Protein AF-A0A142XFF3-F1 (afdb_monomer)

Structure (mmCIF, N/CA/C/O backbone):
data_AF-A0A142XFF3-F1
#
_entry.id   AF-A0A142XFF3-F1
#
loop_
_atom_site.group_PDB
_atom_site.id
_atom_site.type_symbol
_atom_site.label_atom_id
_atom_site.label_alt_id
_atom_site.label_comp_id
_atom_site.label_asym_id
_atom_site.label_entity_id
_atom_site.label_seq_id
_atom_site.pdbx_PDB_ins_code
_atom_site.Cartn_x
_atom_site.Cartn_y
_atom_site.Cartn_z
_atom_site.occupancy
_atom_site.B_iso_or_equiv
_atom_site.auth_seq_id
_atom_site.auth_comp_id
_atom_site.auth_asym_id
_atom_site.auth_atom_id
_atom_site.pdbx_PDB_model_num
ATOM 1 N N . MET A 1 1 ? 4.074 -1.044 12.695 1.00 82.69 1 MET A N 1
ATOM 2 C CA . MET A 1 1 ? 2.627 -1.171 12.956 1.00 82.69 1 MET A CA 1
ATOM 3 C C . MET A 1 1 ? 2.409 -2.423 13.801 1.00 82.69 1 MET A C 1
ATOM 5 O O . MET A 1 1 ? 3.009 -3.440 13.445 1.00 82.69 1 MET A O 1
ATOM 9 N N . PRO A 1 2 ? 1.667 -2.367 14.925 1.00 87.50 2 PRO A N 1
ATOM 10 C CA . PRO A 1 2 ? 1.251 -3.560 15.674 1.00 87.50 2 PRO A CA 1
ATOM 11 C C . PRO A 1 2 ? 0.670 -4.659 14.773 1.00 87.50 2 PRO A C 1
ATOM 13 O O . PRO A 1 2 ? 0.056 -4.364 13.747 1.00 87.50 2 PRO A O 1
ATOM 16 N N . ASN A 1 3 ? 0.890 -5.931 15.128 1.00 82.69 3 ASN A N 1
ATOM 17 C CA . ASN A 1 3 ? 0.418 -7.096 14.361 1.00 82.69 3 ASN A CA 1
ATOM 18 C C . ASN A 1 3 ? 0.765 -7.035 12.862 1.00 82.69 3 ASN A C 1
ATOM 20 O O . ASN A 1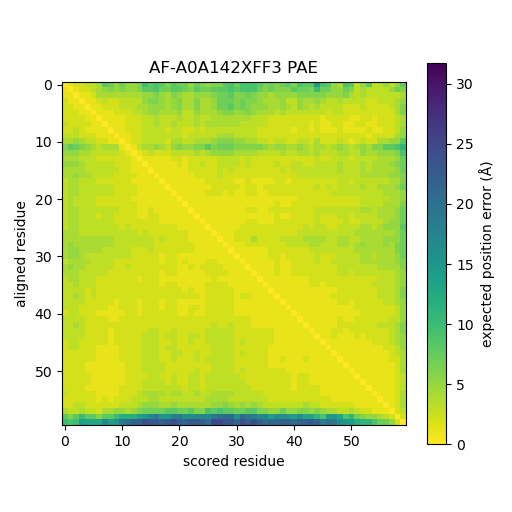 3 ? -0.027 -7.447 12.025 1.00 82.69 3 ASN A O 1
ATOM 24 N N . GLY A 1 4 ? 1.910 -6.449 12.499 1.00 85.06 4 GLY A N 1
ATOM 25 C CA . GLY A 1 4 ? 2.323 -6.304 11.099 1.00 85.06 4 GLY A CA 1
ATOM 26 C C . GLY A 1 4 ? 1.474 -5.335 10.266 1.00 85.06 4 GLY A C 1
ATOM 27 O O . GLY A 1 4 ? 1.687 -5.244 9.064 1.00 85.06 4 GLY A O 1
ATOM 28 N N . GLY A 1 5 ? 0.542 -4.592 10.874 1.00 87.62 5 GLY A N 1
ATOM 29 C CA . GLY A 1 5 ? -0.336 -3.669 10.153 1.00 87.62 5 GLY A CA 1
ATOM 30 C C . GLY A 1 5 ? -1.490 -4.341 9.408 1.00 87.62 5 GLY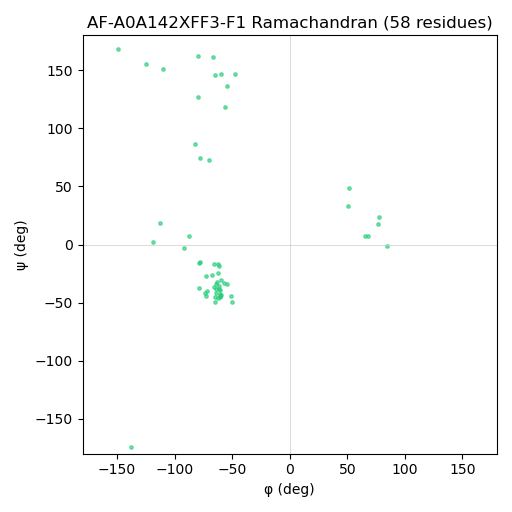 A C 1
ATOM 31 O O . GLY A 1 5 ? -2.000 -3.752 8.460 1.00 87.62 5 GLY A O 1
ATOM 32 N N . TYR A 1 6 ? -1.923 -5.543 9.804 1.00 88.69 6 TYR A N 1
ATOM 33 C CA . TYR A 1 6 ? -3.128 -6.187 9.257 1.00 88.69 6 TYR A CA 1
ATOM 34 C C . TYR A 1 6 ? -4.416 -5.470 9.708 1.00 88.69 6 TYR A C 1
ATOM 36 O O . TYR A 1 6 ? -5.176 -5.965 10.537 1.00 88.69 6 TYR A O 1
ATOM 44 N N . VAL A 1 7 ? -4.645 -4.284 9.147 1.00 93.12 7 VAL A N 1
ATOM 45 C CA . VAL A 1 7 ? -5.856 -3.461 9.272 1.00 93.12 7 VAL A CA 1
ATOM 46 C C . VAL A 1 7 ? -6.409 -3.146 7.884 1.00 93.12 7 VAL A C 1
ATOM 48 O O . VAL A 1 7 ? -5.665 -3.170 6.901 1.00 93.12 7 VAL A O 1
ATOM 51 N N . ALA A 1 8 ? -7.711 -2.868 7.785 1.00 92.94 8 ALA A N 1
ATOM 52 C CA . ALA A 1 8 ? -8.378 -2.640 6.500 1.00 92.94 8 ALA A CA 1
ATOM 53 C C . ALA A 1 8 ? -7.797 -1.421 5.762 1.00 92.94 8 ALA A C 1
ATOM 55 O O . ALA A 1 8 ? -7.562 -1.466 4.556 1.00 92.94 8 ALA A O 1
ATOM 56 N N . GLU A 1 9 ? -7.474 -0.383 6.526 1.00 95.62 9 GLU A N 1
ATOM 57 C CA . GLU A 1 9 ? -6.888 0.884 6.097 1.00 95.62 9 GLU A CA 1
ATOM 58 C C . GLU A 1 9 ? -5.506 0.716 5.449 1.00 95.62 9 GLU A C 1
ATOM 60 O O . GLU A 1 9 ? -5.053 1.589 4.719 1.00 95.62 9 GLU A O 1
ATOM 65 N N . ASN A 1 10 ? -4.826 -0.415 5.667 1.00 93.50 10 ASN A N 1
ATOM 66 C CA . ASN A 1 10 ? -3.507 -0.648 5.082 1.00 93.50 10 ASN A CA 1
ATOM 67 C C . ASN A 1 10 ? -3.572 -1.045 3.593 1.00 93.50 10 ASN A C 1
ATOM 69 O O . ASN A 1 10 ? -2.563 -1.032 2.900 1.00 93.50 10 ASN A O 1
ATOM 73 N N . GLY A 1 11 ? -4.740 -1.440 3.073 1.00 88.75 11 GLY A N 1
ATOM 74 C CA . GLY A 1 11 ? -4.885 -1.791 1.651 1.00 88.75 11 GLY A CA 1
ATOM 75 C C . GLY A 1 11 ? -4.095 -3.037 1.203 1.00 88.75 11 GLY A C 1
ATOM 76 O O . GLY A 1 11 ? -4.067 -3.354 0.017 1.00 88.75 11 GLY A O 1
ATOM 77 N N . ILE A 1 12 ? -3.480 -3.784 2.133 1.00 84.81 12 ILE A N 1
ATOM 78 C CA . ILE A 1 12 ? -2.605 -4.942 1.844 1.00 84.81 12 ILE A CA 1
ATOM 79 C C . ILE A 1 12 ? -3.346 -6.285 1.709 1.00 84.81 12 ILE A C 1
ATOM 81 O O . ILE A 1 12 ? -2.718 -7.338 1.605 1.00 84.81 12 ILE A O 1
ATOM 85 N N . SER A 1 13 ? -4.683 -6.284 1.708 1.00 90.56 13 SER A N 1
ATOM 86 C CA . SER A 1 13 ? -5.488 -7.506 1.535 1.00 90.56 13 SER A CA 1
ATOM 87 C C . SER A 1 13 ? -5.530 -7.933 0.064 1.00 90.56 13 SER A C 1
ATOM 89 O O . SER A 1 13 ? -6.523 -7.743 -0.636 1.00 90.56 13 SER A O 1
ATOM 91 N N . LEU A 1 14 ? -4.421 -8.493 -0.417 1.00 91.25 14 LEU A N 1
ATOM 92 C CA . LEU A 1 14 ? -4.204 -8.860 -1.815 1.00 91.25 14 LEU A CA 1
ATOM 93 C C . LEU A 1 14 ? -4.191 -10.384 -2.005 1.00 91.25 14 LEU A C 1
ATOM 95 O O . LEU A 1 14 ? -3.776 -11.137 -1.126 1.00 91.25 14 LEU A O 1
ATOM 99 N N . CYS A 1 15 ? -4.598 -10.861 -3.187 1.00 94.44 15 CYS A N 1
ATOM 100 C CA . CYS A 1 15 ? -4.349 -12.255 -3.566 1.00 94.44 15 CYS A CA 1
ATOM 101 C C . CYS A 1 15 ? -2.839 -12.497 -3.750 1.00 94.44 15 CYS A C 1
ATOM 103 O O . CYS A 1 15 ? -2.090 -11.550 -3.984 1.00 94.44 15 CYS A O 1
ATOM 105 N N . ALA A 1 16 ? -2.387 -13.755 -3.718 1.00 95.44 16 ALA A N 1
ATOM 106 C CA . ALA A 1 16 ? -0.956 -14.093 -3.757 1.00 95.44 16 ALA A CA 1
ATOM 107 C C . ALA A 1 16 ? -0.183 -13.401 -4.903 1.00 95.44 16 ALA A C 1
ATOM 109 O O . ALA A 1 16 ? 0.815 -12.729 -4.661 1.00 95.44 16 ALA A O 1
ATOM 110 N N . SER A 1 17 ? -0.696 -13.462 -6.137 1.00 96.44 17 SER A N 1
ATOM 111 C CA . SER A 1 17 ? -0.042 -12.822 -7.295 1.00 96.44 17 SER A CA 1
ATOM 112 C C . SER A 1 17 ? -0.045 -11.287 -7.255 1.00 96.44 17 SER A C 1
ATOM 114 O O . SER A 1 17 ? 0.803 -10.640 -7.865 1.00 96.44 17 SER A O 1
ATOM 116 N N . CYS A 1 18 ? -1.013 -10.683 -6.566 1.00 95.75 18 CYS A N 1
ATOM 117 C CA . CYS A 1 18 ? -1.073 -9.239 -6.361 1.00 95.75 18 CYS A CA 1
ATOM 118 C C . CYS A 1 18 ? -0.113 -8.811 -5.246 1.00 95.75 18 CYS A C 1
ATOM 120 O O . CYS A 1 18 ? 0.548 -7.784 -5.371 1.00 95.75 18 CYS A O 1
ATOM 122 N N . HIS A 1 19 ? 0.013 -9.630 -4.200 1.00 94.31 19 HIS A N 1
ATOM 123 C CA . HIS A 1 19 ? 0.954 -9.412 -3.111 1.00 94.31 19 HIS A CA 1
ATOM 124 C C . HIS A 1 19 ? 2.403 -9.382 -3.622 1.00 94.31 19 HIS A C 1
ATOM 126 O O . HIS A 1 19 ? 3.149 -8.467 -3.298 1.00 94.31 19 HIS A O 1
ATOM 132 N N . GLU A 1 20 ? 2.791 -10.297 -4.517 1.00 95.69 20 GLU A N 1
ATOM 133 C CA . GLU A 1 20 ? 4.136 -10.308 -5.127 1.00 95.69 20 GLU A CA 1
ATOM 134 C C . GLU A 1 20 ? 4.501 -9.007 -5.865 1.00 95.69 20 GLU A C 1
ATOM 136 O O . GLU A 1 20 ? 5.671 -8.602 -5.876 1.00 95.69 20 GLU A O 1
ATOM 141 N N . LYS A 1 21 ? 3.502 -8.348 -6.470 1.00 97.25 21 LYS A N 1
ATOM 142 C CA . LYS A 1 21 ? 3.665 -7.059 -7.159 1.00 97.25 21 LYS A CA 1
ATOM 143 C C . LYS A 1 21 ? 3.854 -5.917 -6.166 1.00 97.25 21 LYS A C 1
ATOM 145 O O . LYS A 1 21 ? 4.721 -5.081 -6.393 1.00 97.25 21 LYS A O 1
ATOM 150 N N . ALA A 1 22 ? 3.089 -5.902 -5.074 1.00 96.00 22 ALA A N 1
ATOM 151 C CA . ALA A 1 22 ? 3.247 -4.917 -4.002 1.00 96.00 22 ALA A CA 1
ATOM 152 C C . ALA A 1 22 ? 4.615 -5.057 -3.304 1.00 96.00 22 ALA A C 1
ATOM 154 O O . ALA A 1 22 ? 5.295 -4.064 -3.055 1.00 96.00 22 ALA A O 1
ATOM 155 N N . GLU A 1 23 ? 5.087 -6.292 -3.105 1.00 95.25 23 GLU A N 1
ATOM 156 C CA . GLU A 1 23 ? 6.406 -6.596 -2.531 1.00 95.25 23 GLU A CA 1
ATOM 157 C C . GLU A 1 23 ? 7.589 -6.072 -3.367 1.00 95.25 23 GLU A C 1
ATOM 159 O O . GLU A 1 23 ? 8.698 -5.945 -2.846 1.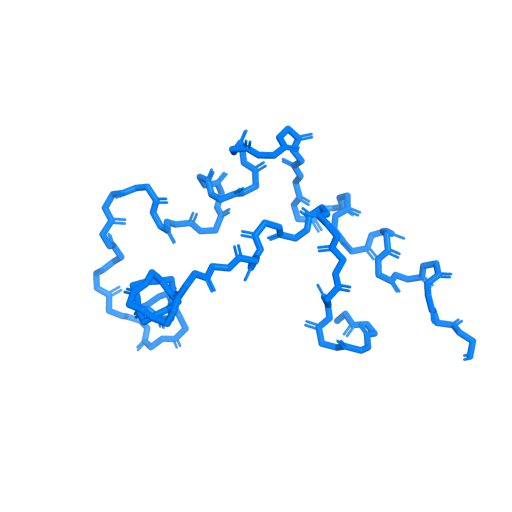00 95.25 23 GLU A O 1
ATOM 164 N N . ALA A 1 24 ? 7.386 -5.719 -4.646 1.00 97.00 24 ALA A N 1
ATOM 165 C CA . ALA A 1 24 ? 8.414 -5.048 -5.452 1.00 97.00 24 ALA A CA 1
ATOM 166 C C . ALA A 1 24 ? 8.923 -3.767 -4.768 1.00 97.00 24 ALA A C 1
ATOM 168 O O . ALA A 1 24 ? 10.120 -3.483 -4.811 1.00 97.00 24 ALA A O 1
ATOM 169 N N . PHE A 1 25 ? 8.041 -3.057 -4.052 1.00 95.50 25 PHE A N 1
ATOM 170 C CA . PHE A 1 25 ? 8.395 -1.868 -3.282 1.00 95.50 25 PHE A CA 1
ATOM 171 C C . PHE A 1 25 ? 9.432 -2.175 -2.193 1.00 95.50 25 PHE A C 1
ATOM 173 O O . PHE A 1 25 ? 10.416 -1.452 -2.053 1.00 95.50 25 PHE A O 1
ATOM 180 N N . HIS A 1 26 ? 9.254 -3.273 -1.454 1.00 92.75 26 HIS A N 1
ATOM 181 C CA . HIS A 1 26 ? 10.167 -3.672 -0.380 1.00 92.75 26 HIS A CA 1
ATOM 182 C C . HIS A 1 26 ? 11.501 -4.218 -0.896 1.00 92.75 26 HIS A C 1
ATOM 184 O O . HIS A 1 26 ? 12.519 -4.079 -0.220 1.00 92.75 26 HIS A O 1
ATOM 190 N N . ARG A 1 27 ? 11.519 -4.792 -2.105 1.00 96.44 27 ARG A N 1
ATOM 191 C CA . ARG A 1 27 ? 12.752 -5.244 -2.769 1.00 96.44 27 ARG A CA 1
ATOM 192 C C . ARG A 1 27 ? 13.548 -4.111 -3.425 1.00 96.44 27 ARG A C 1
ATOM 194 O O . ARG A 1 27 ? 14.722 -4.305 -3.725 1.00 96.44 27 ARG A O 1
ATOM 201 N N . GLY A 1 28 ? 12.937 -2.940 -3.627 1.00 96.06 28 GLY A N 1
ATOM 202 C CA . GLY A 1 28 ? 13.525 -1.843 -4.403 1.00 96.06 28 GLY A CA 1
ATOM 203 C C . GLY A 1 28 ? 13.454 -2.058 -5.921 1.00 96.06 28 GLY A C 1
ATOM 204 O O . GLY A 1 28 ? 14.173 -1.396 -6.668 1.00 96.06 28 GLY A O 1
ATOM 205 N N . ASP A 1 29 ? 12.594 -2.972 -6.374 1.00 97.50 29 ASP A N 1
ATOM 206 C CA . ASP A 1 29 ? 12.324 -3.221 -7.789 1.00 97.50 29 ASP A CA 1
ATOM 207 C C . ASP A 1 29 ? 11.348 -2.167 -8.353 1.00 97.50 29 ASP A C 1
ATOM 209 O O . ASP A 1 29 ? 10.611 -1.523 -7.597 1.00 97.50 29 ASP A O 1
ATOM 213 N N . PRO A 1 30 ? 11.255 -2.009 -9.689 1.00 97.62 30 PRO A N 1
ATOM 214 C CA . PRO A 1 30 ? 10.177 -1.243 -10.303 1.00 97.62 30 PRO A CA 1
ATOM 215 C C . PRO A 1 30 ? 8.803 -1.791 -9.898 1.00 97.62 30 PRO A C 1
ATOM 217 O O . PRO A 1 30 ? 8.456 -2.934 -10.204 1.00 97.62 30 PRO A O 1
ATOM 220 N N . VAL A 1 31 ? 8.008 -0.960 -9.224 1.00 97.88 31 VAL A N 1
ATOM 221 C CA . VAL A 1 31 ? 6.661 -1.333 -8.785 1.00 97.88 31 VAL A CA 1
ATOM 222 C C . VAL A 1 31 ? 5.689 -1.222 -9.964 1.00 97.88 31 VAL A C 1
ATOM 224 O O . VAL A 1 31 ? 5.639 -0.169 -10.605 1.00 97.88 31 VAL A O 1
ATOM 227 N N . PRO A 1 32 ? 4.913 -2.274 -10.283 1.00 97.62 32 PRO A N 1
ATOM 228 C CA . PRO A 1 32 ? 3.900 -2.194 -11.329 1.00 97.62 32 PRO A CA 1
ATOM 229 C C . PRO A 1 32 ? 2.843 -1.113 -11.027 1.00 97.62 32 PRO A C 1
ATOM 231 O O . PRO A 1 32 ? 2.489 -0.935 -9.860 1.00 97.62 32 PRO A O 1
ATOM 234 N N . PRO A 1 33 ? 2.283 -0.434 -12.047 1.00 97.62 33 PRO A N 1
ATOM 235 C CA . PRO A 1 33 ? 1.207 0.537 -11.844 1.00 97.62 33 PRO A CA 1
ATOM 236 C C . PRO A 1 33 ? 0.021 -0.064 -11.080 1.00 97.62 33 PRO A C 1
ATOM 238 O O . PRO A 1 33 ? -0.394 -1.191 -11.369 1.00 97.62 33 PRO A O 1
ATOM 241 N N . GLY A 1 34 ? -0.524 0.683 -10.122 1.00 95.81 34 GLY A N 1
ATOM 242 C CA . GLY A 1 34 ? -1.604 0.250 -9.235 1.00 95.81 34 GLY A CA 1
ATOM 243 C C . GLY A 1 34 ? -1.148 -0.535 -8.000 1.00 95.81 34 GLY A C 1
ATOM 244 O O . GLY A 1 34 ? -1.994 -0.924 -7.199 1.00 95.81 34 GLY A O 1
ATOM 245 N N . PHE A 1 35 ? 0.155 -0.791 -7.838 1.00 96.75 35 PHE A N 1
ATOM 246 C CA . PHE A 1 35 ? 0.711 -1.549 -6.708 1.00 96.75 35 PHE A CA 1
ATOM 247 C C . PHE A 1 35 ? 1.683 -0.737 -5.851 1.00 96.75 35 PHE A C 1
ATOM 249 O O . PHE A 1 35 ? 2.237 -1.275 -4.891 1.00 96.75 35 PHE A O 1
ATOM 256 N N . ALA A 1 36 ? 1.898 0.548 -6.156 1.00 95.94 36 ALA A N 1
ATOM 257 C CA . ALA A 1 36 ? 2.624 1.413 -5.237 1.00 95.94 36 ALA A CA 1
ATOM 258 C C . ALA A 1 36 ? 1.815 1.586 -3.938 1.00 95.94 36 ALA A C 1
ATOM 260 O O . ALA A 1 36 ? 0.587 1.678 -4.003 1.00 95.94 36 ALA A O 1
ATOM 261 N N . PRO A 1 37 ? 2.463 1.704 -2.761 1.00 95.12 37 PRO A N 1
ATOM 262 C CA . PRO A 1 37 ? 1.748 1.841 -1.491 1.00 95.12 37 PRO A CA 1
ATOM 263 C C . PRO A 1 37 ? 0.678 2.942 -1.505 1.00 95.12 37 PRO A C 1
ATOM 265 O O . PRO A 1 37 ? -0.448 2.709 -1.084 1.00 95.12 37 PRO A O 1
ATOM 268 N N . ALA A 1 38 ? 0.992 4.117 -2.063 1.00 95.81 38 ALA A N 1
ATOM 269 C CA . ALA A 1 38 ? 0.047 5.231 -2.178 1.00 95.81 38 ALA A CA 1
ATOM 270 C C . ALA A 1 38 ? -1.198 4.896 -3.022 1.00 95.81 38 ALA A C 1
ATOM 272 O O . ALA A 1 38 ? -2.292 5.349 -2.700 1.00 95.81 38 ALA A O 1
ATOM 273 N N . GLU A 1 39 ? -1.046 4.094 -4.077 1.00 96.50 39 GLU A N 1
ATOM 274 C CA . GLU A 1 39 ? -2.168 3.659 -4.913 1.00 96.50 39 GLU A CA 1
ATOM 275 C C . GLU A 1 39 ? -3.043 2.645 -4.169 1.00 96.50 39 GLU A C 1
ATOM 277 O O . GLU A 1 39 ? -4.266 2.741 -4.219 1.00 96.50 39 GLU A O 1
ATOM 282 N N . LEU A 1 40 ? -2.430 1.718 -3.425 1.00 96.25 40 LEU A N 1
ATOM 283 C CA . LEU A 1 40 ? -3.154 0.737 -2.613 1.00 96.25 40 LEU A CA 1
ATOM 284 C C . LEU A 1 40 ? -3.968 1.401 -1.497 1.00 96.25 40 LEU A C 1
ATOM 286 O O . LEU A 1 40 ? -5.122 1.032 -1.294 1.00 96.25 40 LEU A O 1
ATOM 290 N N . TYR A 1 41 ? -3.412 2.415 -0.827 1.00 97.25 41 TYR A N 1
ATOM 291 C CA . TYR A 1 41 ? -4.162 3.232 0.131 1.00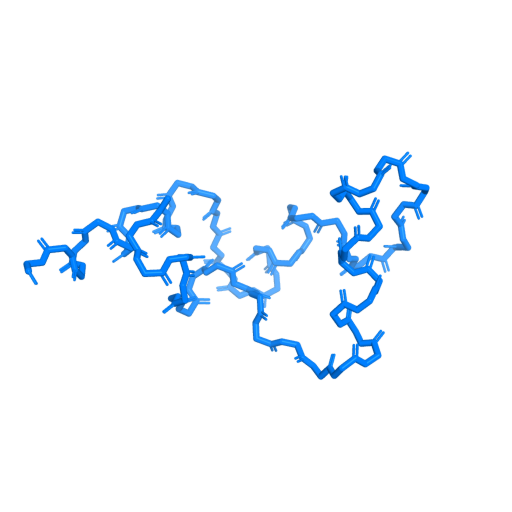 97.25 41 TYR A CA 1
ATOM 292 C C . TYR A 1 41 ? -5.341 3.956 -0.535 1.00 97.25 41 TYR A C 1
ATOM 294 O O . TYR A 1 41 ? -6.458 3.925 -0.021 1.00 97.25 41 TYR A O 1
ATOM 302 N N . ALA A 1 42 ? -5.120 4.558 -1.708 1.00 96.38 42 ALA A N 1
ATOM 303 C CA . ALA A 1 42 ? -6.160 5.289 -2.429 1.00 96.38 42 ALA A CA 1
ATOM 304 C C . ALA A 1 42 ? -7.331 4.391 -2.871 1.00 96.38 42 ALA A C 1
ATOM 306 O O . ALA A 1 42 ? -8.474 4.843 -2.890 1.00 96.38 42 ALA A O 1
ATOM 307 N N . LEU A 1 43 ? -7.078 3.114 -3.189 1.00 95.50 43 LEU A N 1
ATOM 308 C CA . LEU A 1 43 ? -8.128 2.151 -3.553 1.00 95.50 43 LEU A CA 1
ATOM 309 C C . LEU A 1 43 ? -9.134 1.883 -2.426 1.00 95.50 43 LEU A C 1
ATOM 311 O O . LEU A 1 43 ? -10.261 1.474 -2.709 1.00 95.50 43 LEU A O 1
ATOM 315 N N . VAL A 1 44 ? -8.734 2.093 -1.173 1.00 95.44 44 VAL A N 1
ATOM 316 C CA . VAL A 1 44 ? -9.572 1.880 0.016 1.00 95.44 44 VAL A CA 1
ATOM 317 C C . VAL A 1 44 ? -9.904 3.185 0.743 1.00 95.44 44 VAL A C 1
ATOM 319 O O . VAL A 1 44 ? -10.308 3.138 1.900 1.00 95.44 44 VAL A O 1
ATOM 322 N N . ASP A 1 45 ? -9.748 4.329 0.066 1.00 97.25 45 ASP A N 1
ATOM 323 C CA . ASP A 1 45 ? -9.991 5.671 0.620 1.00 97.25 45 ASP A CA 1
ATOM 324 C C . ASP A 1 45 ? -9.255 5.903 1.952 1.00 97.25 45 ASP A C 1
ATOM 326 O O . ASP A 1 45 ? -9.836 6.291 2.965 1.00 97.25 45 ASP A O 1
ATOM 330 N N . SER A 1 46 ? -7.960 5.578 1.969 1.00 97.50 46 SER A N 1
ATOM 331 C CA . SER A 1 46 ? -7.128 5.635 3.170 1.00 97.50 46 SER A CA 1
ATOM 332 C C . SER A 1 46 ? -5.743 6.226 2.902 1.00 97.50 46 SER A C 1
ATOM 334 O O . SER A 1 46 ? -5.434 6.705 1.807 1.00 97.50 46 SER A O 1
ATOM 336 N N . SER A 1 47 ? -4.890 6.195 3.922 1.00 97.06 47 SER A N 1
ATOM 337 C CA . SER A 1 47 ? -3.520 6.692 3.901 1.00 97.06 47 SER A CA 1
ATOM 338 C C . SER A 1 47 ? -2.621 5.887 4.845 1.00 97.06 47 SER A C 1
ATOM 340 O O . SER A 1 47 ? -3.082 5.142 5.711 1.00 97.06 47 SER A O 1
ATOM 342 N N . ALA A 1 48 ? -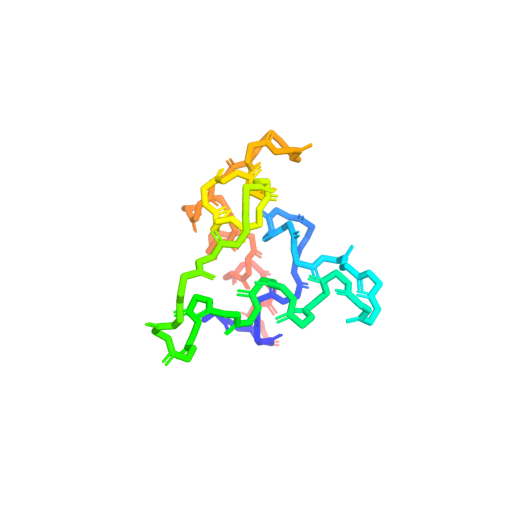1.305 6.083 4.733 1.00 95.31 48 ALA A N 1
ATOM 343 C CA . ALA A 1 48 ? -0.349 5.495 5.673 1.00 95.31 48 ALA A CA 1
ATOM 344 C C . ALA A 1 48 ? -0.580 5.954 7.127 1.00 95.31 48 ALA A C 1
ATOM 346 O O . ALA A 1 48 ? -0.283 5.214 8.068 1.00 95.31 48 ALA A O 1
ATOM 347 N N . GLU A 1 49 ? -1.093 7.172 7.318 1.00 96.56 49 GLU A N 1
ATOM 348 C CA . GLU A 1 49 ? -1.400 7.732 8.634 1.00 96.56 49 GLU A CA 1
ATOM 349 C C . GLU A 1 49 ? -2.642 7.067 9.233 1.00 96.56 49 GLU A C 1
ATOM 351 O O . GLU A 1 49 ? -2.599 6.644 10.391 1.00 96.56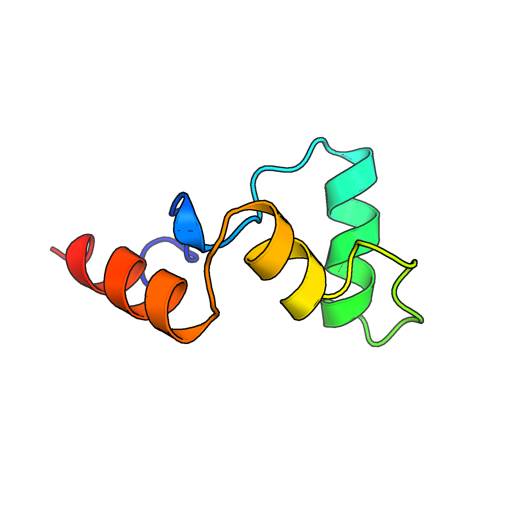 49 GLU A O 1
ATOM 356 N N . ASP A 1 50 ? -3.690 6.878 8.428 1.00 96.94 50 ASP A N 1
ATOM 357 C CA . ASP A 1 50 ? -4.911 6.167 8.823 1.00 96.94 50 ASP A CA 1
ATOM 358 C C . ASP A 1 50 ? -4.616 4.707 9.173 1.00 96.94 50 ASP A C 1
ATOM 360 O O . ASP A 1 50 ? -5.027 4.227 10.231 1.00 96.94 50 ASP A O 1
ATOM 364 N N . ALA A 1 51 ? -3.830 4.017 8.339 1.00 95.69 51 ALA A N 1
ATOM 365 C CA . ALA A 1 51 ? -3.398 2.645 8.585 1.00 95.69 51 ALA A CA 1
ATOM 366 C C . ALA A 1 51 ? -2.589 2.515 9.881 1.00 95.69 51 ALA A C 1
ATOM 368 O O . ALA A 1 51 ? -2.810 1.591 10.670 1.00 95.69 51 ALA A O 1
ATOM 369 N N . ARG A 1 52 ? -1.678 3.461 10.151 1.00 94.62 52 ARG A N 1
ATOM 370 C CA . ARG A 1 52 ? -0.923 3.479 11.409 1.00 94.62 52 ARG A CA 1
ATOM 371 C C . ARG A 1 52 ? -1.847 3.708 12.602 1.00 94.62 52 ARG A C 1
ATOM 373 O O . ARG A 1 52 ? -1.787 2.924 13.545 1.00 94.62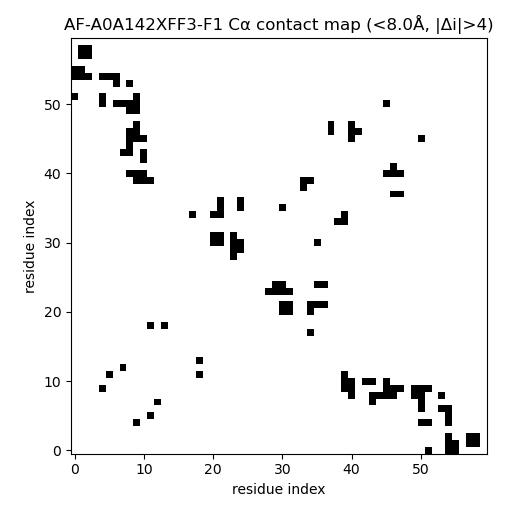 52 ARG A O 1
ATOM 380 N N . ALA A 1 53 ? -2.714 4.717 12.543 1.00 95.44 53 ALA A N 1
ATOM 381 C CA . ALA A 1 53 ? -3.658 5.021 13.614 1.00 95.44 53 ALA A CA 1
ATOM 382 C C . ALA A 1 53 ? -4.618 3.850 13.883 1.00 95.44 53 ALA A C 1
ATOM 384 O O . ALA A 1 53 ? -4.925 3.549 15.035 1.00 95.44 53 ALA A O 1
ATOM 385 N N . ALA A 1 54 ? -5.082 3.160 12.838 1.00 94.56 54 ALA A N 1
ATOM 386 C CA . ALA A 1 54 ? -5.901 1.959 12.959 1.00 94.56 54 ALA A CA 1
ATOM 387 C C . ALA A 1 54 ? -5.147 0.801 13.605 1.00 94.56 54 ALA A C 1
ATOM 389 O O . ALA A 1 54 ? -5.665 0.161 14.517 1.00 94.56 54 ALA A O 1
ATOM 390 N N . SER A 1 55 ? -3.906 0.566 13.183 1.00 94.19 55 SER A N 1
ATOM 391 C CA . SER A 1 55 ? -3.069 -0.487 13.747 1.00 94.19 55 SER A CA 1
ATOM 392 C C . SER A 1 55 ? -2.704 -0.228 15.212 1.00 94.19 55 SER A C 1
ATOM 394 O O . SER A 1 55 ? -2.683 -1.165 16.004 1.00 94.19 55 SER A O 1
ATOM 396 N N . GLU A 1 56 ? -2.475 1.027 15.602 1.00 94.56 56 GLU A N 1
A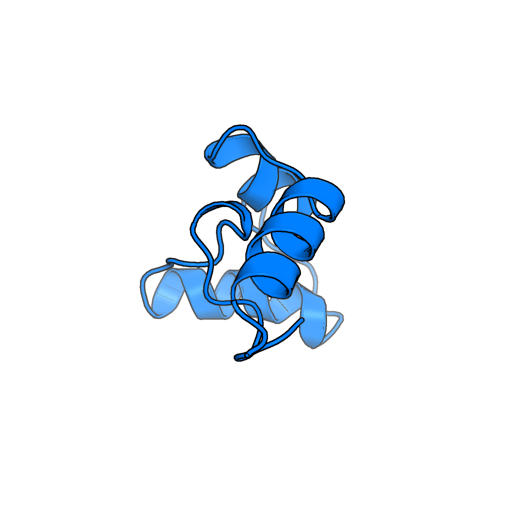TOM 397 C CA . GLU A 1 56 ? -2.209 1.421 16.993 1.00 94.56 56 GLU A CA 1
ATOM 398 C C . GLU A 1 56 ? -3.400 1.153 17.923 1.00 94.56 56 GLU A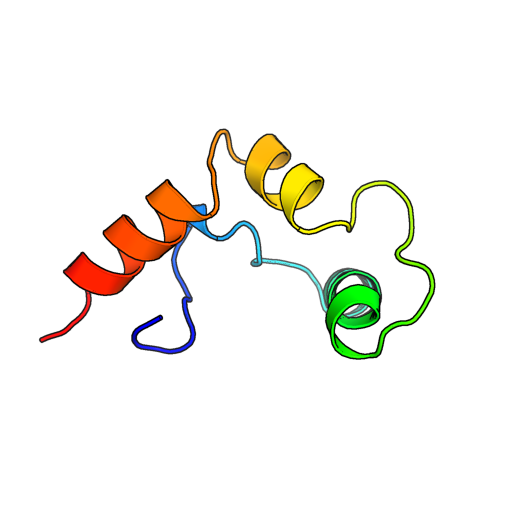 C 1
ATOM 400 O O . GLU A 1 56 ? -3.187 0.732 19.056 1.00 94.56 56 GLU A O 1
ATOM 405 N N . ARG A 1 57 ? -4.647 1.285 17.442 1.00 92.94 57 ARG A N 1
ATOM 406 C CA . ARG A 1 57 ? -5.856 0.927 18.216 1.00 92.94 57 ARG A CA 1
ATOM 407 C C . ARG A 1 57 ? -5.981 -0.571 18.520 1.00 92.94 57 ARG A C 1
ATOM 409 O O . ARG A 1 57 ? -6.787 -0.934 19.367 1.00 92.94 57 ARG A O 1
ATOM 416 N N . LEU A 1 58 ? -5.239 -1.428 17.815 1.00 87.38 58 LEU A N 1
ATOM 417 C CA . LEU A 1 58 ? -5.209 -2.877 18.052 1.00 87.38 58 LEU A CA 1
ATOM 418 C C . LEU A 1 58 ? -4.097 -3.304 19.018 1.00 87.38 58 LEU A C 1
ATOM 420 O O . LEU A 1 58 ? -3.953 -4.497 19.282 1.00 87.38 58 LEU A O 1
ATOM 424 N N . GLY A 1 59 ? -3.267 -2.364 19.470 1.00 74.31 59 GLY A N 1
ATOM 425 C CA . GLY A 1 59 ? -2.208 -2.629 20.431 1.00 74.31 59 GLY A CA 1
ATOM 426 C C . GLY A 1 59 ? -2.740 -2.631 21.859 1.00 74.31 59 GLY A C 1
ATOM 427 O O . GLY A 1 59 ? -2.643 -1.603 22.517 1.00 74.31 59 GLY A O 1
ATOM 428 N N . ASP A 1 60 ? -3.236 -3.786 22.305 1.00 56.34 60 ASP A N 1
ATOM 429 C CA . ASP A 1 60 ? -3.279 -4.221 23.710 1.00 56.34 60 ASP A CA 1
ATOM 430 C C . ASP A 1 60 ? -2.693 -5.641 23.808 1.00 56.34 60 ASP A C 1
ATOM 432 O O . ASP A 1 60 ? -3.171 -6.538 23.070 1.00 56.34 60 ASP A O 1
#

Foldseek 3Di:
DAPVLPDLLQLCPDDPVLNVLLCCVVVVHDRPPCNDSQSSNVVSVHDPVRSVVRNVVVDD

Solvent-accessible surface area (backbone atoms only — not comparable to full-atom values): 3512 Å² total; per-residue (Å²): 97,49,85,81,33,85,42,81,42,46,42,73,92,55,57,72,80,54,41,60,40,37,47,21,58,81,73,72,46,87,49,50,93,76,33,44,70,71,47,30,11,53,76,63,80,41,34,76,65,53,21,43,57,54,14,52,75,66,65,124

Secondary structure (DSSP, 8-state):
-GGGG-SGGG-----HHHHHHHTHHHHTPPPPTT-SHHHHHHHTT--HHHHHHHHHTT--

pLDDT: mean 93.15, std 6.6, range [56.34, 97.88]

Sequence (60 aa):
MPNGGYVAENGISLCASCHEKAEAFHRGDPVPPGFAPAELYALVDSSAEDARAASERLGD

Mean predicted aligned error: 2.98 Å

Radius of gyration: 11.63 Å; Cα contacts (8 Å, |Δi|>4): 74; chains: 1; bounding box: 24×22×36 Å